Protein AF-A0A8T3WT72-F1 (afdb_monomer)

pLDDT: mean 76.77, std 14.94, range [38.75, 97.38]

Radius of gyration: 26.01 Å; Cα contacts (8 Å, |Δi|>4): 72; chains: 1; bounding box: 69×39×66 Å

Structure (mmCIF, N/CA/C/O backbone):
data_AF-A0A8T3WT72-F1
#
_entry.id   AF-A0A8T3WT72-F1
#
loop_
_atom_site.group_PDB
_atom_site.id
_atom_site.type_symbol
_atom_site.label_atom_id
_atom_site.label_alt_id
_atom_site.label_comp_id
_atom_site.label_asym_id
_atom_site.label_entity_id
_atom_site.label_seq_id
_atom_site.pdbx_PDB_ins_code
_atom_site.Cartn_x
_atom_site.Cartn_y
_atom_site.Cartn_z
_atom_site.occupancy
_atom_site.B_iso_or_equiv
_atom_site.auth_seq_id
_atom_site.auth_comp_id
_atom_site.auth_asym_id
_atom_site.auth_atom_id
_atom_site.pdbx_PDB_model_num
ATOM 1 N N . MET A 1 1 ? 35.675 22.911 -43.076 1.00 49.31 1 MET A N 1
ATOM 2 C CA . MET A 1 1 ? 35.236 21.624 -42.485 1.00 49.31 1 MET A CA 1
ATOM 3 C C . MET A 1 1 ? 34.721 21.843 -41.062 1.00 49.31 1 MET A C 1
ATOM 5 O O . MET A 1 1 ? 35.526 21.879 -40.145 1.00 49.31 1 MET A O 1
ATOM 9 N N . ARG A 1 2 ? 33.408 22.024 -40.857 1.00 53.78 2 ARG A N 1
ATOM 10 C CA . ARG A 1 2 ? 32.765 22.022 -39.524 1.00 53.78 2 ARG A CA 1
ATOM 11 C C . ARG A 1 2 ? 31.309 21.552 -39.654 1.00 53.78 2 ARG A C 1
ATOM 13 O O . ARG A 1 2 ? 30.396 22.355 -39.591 1.00 53.78 2 ARG A O 1
ATOM 20 N N . ALA A 1 3 ? 31.108 20.260 -39.908 1.00 55.62 3 ALA A N 1
ATOM 21 C CA . ALA A 1 3 ? 29.771 19.652 -40.003 1.00 55.62 3 ALA A CA 1
ATOM 22 C C . ALA A 1 3 ? 29.634 18.348 -39.190 1.00 55.62 3 ALA A C 1
ATOM 24 O O . ALA A 1 3 ? 28.632 17.659 -39.304 1.00 55.62 3 ALA A O 1
ATOM 25 N N . LYS A 1 4 ? 30.639 17.989 -38.375 1.00 59.12 4 LYS A N 1
ATOM 26 C CA . LYS A 1 4 ? 30.672 16.701 -37.656 1.0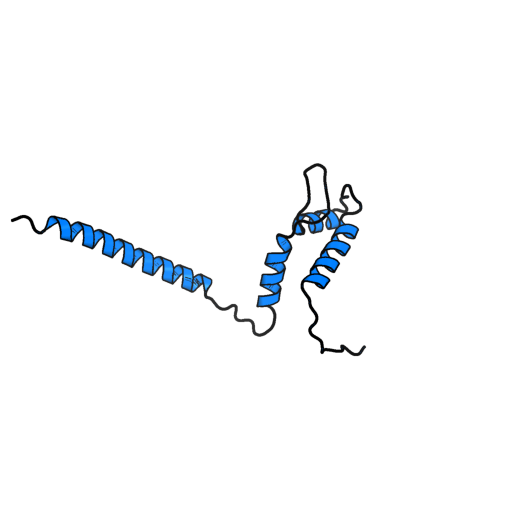0 59.12 4 LYS A CA 1
ATOM 27 C C . LYS A 1 4 ? 30.302 16.773 -36.172 1.00 59.12 4 LYS A C 1
ATOM 29 O O . LYS A 1 4 ? 29.937 15.755 -35.611 1.00 59.12 4 LYS A O 1
ATOM 34 N N . LYS A 1 5 ? 30.346 17.954 -35.542 1.00 58.88 5 LYS A N 1
ATOM 35 C CA . LYS A 1 5 ? 30.203 18.069 -34.078 1.00 58.88 5 LYS A CA 1
ATOM 36 C C . LYS A 1 5 ? 28.748 17.982 -33.588 1.00 58.88 5 LYS A C 1
ATOM 38 O O . LYS A 1 5 ? 28.493 17.376 -32.563 1.00 58.88 5 LYS A O 1
ATOM 43 N N . GLY A 1 6 ? 27.790 18.512 -34.356 1.00 59.25 6 GLY A N 1
ATOM 44 C CA . GLY A 1 6 ? 26.364 18.449 -33.996 1.00 59.25 6 GLY A CA 1
ATOM 45 C C . GLY A 1 6 ? 25.715 17.076 -34.211 1.00 59.25 6 GLY A C 1
ATOM 46 O O . GLY A 1 6 ? 24.708 16.775 -33.587 1.00 59.25 6 GLY A O 1
ATOM 47 N N . GLN A 1 7 ? 26.289 16.218 -35.064 1.00 56.41 7 GLN A N 1
ATOM 48 C CA . GLN A 1 7 ? 25.772 14.857 -35.266 1.00 56.41 7 GLN A CA 1
ATOM 49 C C . GLN A 1 7 ? 26.137 13.908 -34.114 1.00 56.41 7 GLN A C 1
ATOM 51 O O . GLN A 1 7 ? 25.424 12.939 -33.870 1.00 56.41 7 GLN A O 1
ATOM 56 N N . GLU A 1 8 ? 27.217 14.199 -33.391 1.00 62.34 8 GLU A N 1
ATOM 57 C CA . GLU A 1 8 ? 27.703 13.369 -32.286 1.00 62.34 8 GLU A CA 1
ATOM 58 C C . GLU A 1 8 ? 26.830 13.526 -31.026 1.00 62.34 8 GLU A C 1
ATOM 60 O O . GLU A 1 8 ? 26.502 12.540 -30.369 1.00 62.34 8 GLU A O 1
ATOM 65 N N . GLU A 1 9 ? 26.343 14.740 -30.749 1.00 64.19 9 GLU A N 1
ATOM 66 C CA . GLU A 1 9 ? 25.448 15.019 -29.612 1.00 64.19 9 GLU A CA 1
ATOM 67 C C . GLU A 1 9 ? 24.041 14.426 -29.806 1.00 64.19 9 GLU A C 1
ATOM 69 O O . GLU A 1 9 ? 23.458 13.881 -28.867 1.00 64.19 9 GLU A O 1
ATOM 74 N N . ILE A 1 10 ? 23.514 14.449 -31.037 1.00 81.69 10 ILE A N 1
ATOM 75 C CA . ILE A 1 10 ? 22.217 13.829 -31.359 1.00 81.69 10 ILE A CA 1
ATOM 76 C C . ILE A 1 10 ? 22.311 12.304 -31.228 1.00 81.69 10 ILE A C 1
ATOM 78 O O . ILE A 1 10 ? 21.388 11.680 -30.710 1.00 81.69 10 ILE A O 1
ATOM 82 N N . MET A 1 11 ? 23.437 11.700 -31.626 1.00 82.62 11 MET A N 1
ATOM 83 C CA . MET A 1 11 ? 23.671 10.265 -31.433 1.00 82.62 11 MET A CA 1
ATOM 84 C C . MET A 1 11 ? 23.671 9.875 -29.952 1.00 82.62 11 MET A C 1
ATOM 86 O O . MET A 1 11 ? 23.052 8.877 -29.590 1.00 82.62 11 MET A O 1
ATOM 90 N N . GLY A 1 12 ? 24.282 10.689 -29.085 1.00 82.50 12 GLY A N 1
ATOM 91 C CA . GLY A 1 12 ? 24.229 10.476 -27.636 1.00 82.50 12 GLY A CA 1
ATOM 92 C C . GLY A 1 12 ? 22.800 10.500 -27.085 1.00 82.50 12 GLY A C 1
ATOM 93 O O . GLY A 1 12 ? 22.413 9.612 -26.325 1.00 82.50 12 GLY A O 1
ATOM 94 N N . PHE A 1 13 ? 21.985 11.463 -27.524 1.00 88.69 13 PHE A N 1
ATOM 95 C CA . PHE A 1 13 ? 20.583 11.554 -27.111 1.00 88.69 13 PHE A CA 1
ATOM 96 C C . PHE A 1 13 ? 19.758 10.347 -27.577 1.00 88.69 13 PHE A C 1
ATOM 98 O O . PHE A 1 13 ? 19.007 9.770 -26.791 1.00 88.69 13 PHE A O 1
ATOM 105 N N . VAL A 1 14 ? 19.941 9.914 -28.827 1.00 93.25 14 VAL A N 1
ATOM 106 C CA . VAL A 1 14 ? 19.228 8.755 -29.385 1.00 93.25 14 VAL A CA 1
ATOM 107 C C . VAL A 1 14 ? 19.551 7.483 -28.603 1.00 93.25 14 VAL A C 1
ATOM 109 O O . VAL A 1 14 ? 18.640 6.728 -28.269 1.00 93.25 14 VAL A O 1
ATOM 112 N N . VAL A 1 15 ? 20.820 7.262 -28.248 1.00 92.81 15 VAL A N 1
ATOM 113 C CA . VAL A 1 15 ? 21.224 6.086 -27.462 1.00 92.81 15 VAL A CA 1
ATOM 114 C C . VAL A 1 15 ? 20.545 6.078 -26.090 1.00 92.81 15 VAL A C 1
ATOM 116 O O . VAL A 1 15 ? 20.014 5.046 -25.683 1.00 92.81 15 VAL A O 1
ATOM 119 N N . ILE A 1 16 ? 20.491 7.220 -25.399 1.00 94.50 16 ILE A N 1
ATOM 120 C CA . ILE A 1 16 ? 19.828 7.320 -24.090 1.00 94.50 16 ILE A CA 1
ATOM 121 C C . ILE A 1 16 ? 18.332 7.017 -24.215 1.00 94.50 16 ILE A C 1
ATOM 123 O O . ILE A 1 16 ? 17.803 6.240 -23.421 1.00 94.50 16 ILE A O 1
ATOM 127 N N . VAL A 1 17 ? 17.654 7.578 -25.221 1.00 94.81 17 VAL A N 1
ATOM 128 C CA . VAL A 1 17 ? 16.219 7.338 -25.441 1.00 94.81 17 VAL A CA 1
ATOM 129 C C . VAL A 1 17 ? 15.948 5.855 -25.684 1.00 94.81 17 VAL A C 1
ATOM 131 O O . VAL A 1 17 ? 15.058 5.293 -25.050 1.00 94.81 17 VAL A O 1
ATOM 134 N N . VAL A 1 18 ? 16.745 5.192 -26.526 1.00 96.62 18 VAL A N 1
ATOM 135 C CA . VAL A 1 18 ? 16.598 3.752 -26.790 1.00 96.62 18 VAL A CA 1
ATOM 136 C C . VAL A 1 18 ? 16.772 2.940 -25.504 1.00 96.62 18 VAL A C 1
ATOM 138 O O . VAL A 1 18 ? 15.923 2.106 -25.186 1.00 96.62 18 VAL A O 1
ATOM 141 N N . VAL A 1 19 ? 17.809 3.218 -24.710 1.00 96.62 19 VAL A N 1
ATOM 142 C CA . VAL A 1 19 ? 18.024 2.525 -23.429 1.00 96.62 19 VAL A CA 1
ATOM 143 C C . VAL A 1 19 ? 16.843 2.744 -22.478 1.00 96.62 19 VAL A C 1
ATOM 145 O O . VAL A 1 19 ? 16.331 1.781 -21.908 1.00 96.62 19 VAL A O 1
ATOM 148 N N . MET A 1 20 ? 16.353 3.978 -22.350 1.00 97.19 20 MET A N 1
ATOM 149 C CA . MET A 1 20 ? 15.203 4.291 -21.496 1.00 97.19 20 MET A CA 1
ATOM 150 C C . MET A 1 20 ? 13.926 3.581 -21.957 1.00 97.19 20 MET A C 1
ATOM 152 O O . MET A 1 20 ? 13.189 3.065 -21.120 1.00 97.19 20 MET A O 1
ATOM 156 N N . THR A 1 21 ? 13.677 3.482 -23.267 1.00 96.81 21 THR A N 1
ATOM 157 C CA . THR A 1 21 ? 12.509 2.745 -23.779 1.00 96.81 21 THR A CA 1
ATOM 158 C C . THR A 1 21 ? 12.564 1.261 -23.432 1.00 96.81 21 THR A C 1
ATOM 160 O O . THR A 1 21 ? 11.551 0.700 -23.026 1.00 96.81 21 THR A O 1
ATOM 163 N N . ILE A 1 22 ? 13.743 0.634 -23.505 1.00 97.38 22 ILE A N 1
ATOM 164 C CA . ILE A 1 22 ? 13.919 -0.773 -23.122 1.00 97.38 22 ILE A CA 1
ATOM 165 C C . ILE A 1 22 ? 13.635 -0.951 -21.629 1.00 97.38 22 ILE A C 1
ATOM 167 O O . ILE A 1 22 ? 12.880 -1.846 -21.254 1.00 97.38 22 ILE A O 1
ATOM 171 N N . VAL A 1 23 ? 14.189 -0.076 -20.784 1.00 96.88 23 VAL A N 1
ATOM 172 C CA . VAL A 1 23 ? 13.942 -0.103 -19.336 1.00 96.88 23 VAL A CA 1
ATOM 173 C C . VAL A 1 23 ? 12.443 0.018 -19.057 1.00 96.88 23 VAL A C 1
ATOM 175 O O . VAL A 1 23 ? 11.880 -0.846 -18.389 1.00 96.88 23 VAL A O 1
ATOM 178 N N . LEU A 1 24 ? 11.767 1.017 -19.629 1.00 96.38 24 LEU A N 1
ATOM 179 C CA . LEU A 1 24 ? 10.329 1.219 -19.432 1.00 96.38 24 LEU A CA 1
ATOM 180 C C . LEU A 1 24 ? 9.495 0.019 -19.886 1.00 96.38 24 LEU A C 1
ATOM 182 O O . LEU A 1 24 ? 8.598 -0.397 -19.159 1.00 96.38 24 LEU A O 1
ATOM 186 N N . VAL A 1 25 ? 9.799 -0.578 -21.041 1.00 95.75 25 VAL A N 1
ATOM 187 C CA . VAL A 1 25 ? 9.085 -1.768 -21.531 1.00 95.75 25 VAL A CA 1
ATOM 188 C C . VAL A 1 25 ? 9.268 -2.953 -20.585 1.00 95.75 25 VAL A C 1
ATOM 190 O O . VAL A 1 25 ? 8.303 -3.666 -20.315 1.00 95.75 25 VAL A O 1
ATOM 193 N N . VAL A 1 26 ? 10.469 -3.153 -20.036 1.00 95.25 26 VAL A N 1
ATOM 194 C CA . VAL A 1 26 ? 10.722 -4.208 -19.045 1.00 95.25 26 VAL A CA 1
ATOM 195 C C . VAL A 1 26 ? 9.891 -3.966 -17.786 1.00 95.25 26 VAL A C 1
ATOM 197 O O . VAL A 1 26 ? 9.168 -4.864 -17.360 1.00 95.25 26 VAL A O 1
ATOM 200 N N . PHE A 1 27 ? 9.918 -2.751 -17.233 1.00 95.50 27 PHE A N 1
ATOM 201 C CA . PHE A 1 27 ? 9.101 -2.389 -16.070 1.00 95.50 27 PHE A CA 1
ATOM 202 C C . PHE A 1 27 ? 7.607 -2.598 -16.337 1.00 95.50 27 PHE A C 1
ATOM 204 O O . PHE A 1 27 ? 6.935 -3.284 -15.569 1.00 95.50 27 PHE A O 1
ATOM 211 N N . LEU A 1 28 ? 7.091 -2.092 -17.457 1.00 90.88 28 LEU A N 1
ATOM 212 C CA . LEU A 1 28 ? 5.690 -2.271 -17.833 1.00 90.88 28 LEU A CA 1
ATOM 213 C C . LEU A 1 28 ? 5.327 -3.741 -18.037 1.00 90.88 28 LEU A C 1
ATOM 215 O O . LEU A 1 28 ? 4.219 -4.132 -17.689 1.00 90.88 28 LEU A O 1
ATOM 219 N N . SER A 1 29 ? 6.246 -4.568 -18.533 1.00 87.50 29 SER A N 1
ATOM 220 C CA . SER A 1 29 ? 6.026 -6.014 -18.665 1.00 87.50 29 SER A CA 1
ATOM 221 C C . SER A 1 29 ? 5.903 -6.703 -17.303 1.00 87.50 29 SER A C 1
ATOM 223 O O . SER A 1 29 ? 5.110 -7.631 -17.155 1.00 87.50 29 SER A O 1
ATOM 225 N N . PHE A 1 30 ? 6.644 -6.240 -16.291 1.00 85.94 30 PHE A N 1
ATOM 226 C CA . PHE A 1 30 ? 6.486 -6.720 -14.916 1.00 85.94 30 PHE A CA 1
ATOM 227 C C . PHE A 1 30 ? 5.158 -6.274 -14.295 1.00 85.94 30 PHE A C 1
ATOM 229 O O . PHE A 1 30 ? 4.501 -7.088 -13.648 1.00 85.94 30 PHE A O 1
ATOM 236 N N . LEU A 1 31 ? 4.746 -5.023 -14.523 1.00 83.56 31 LEU A N 1
ATOM 237 C CA . LEU A 1 31 ? 3.480 -4.482 -14.011 1.00 83.56 31 LEU A CA 1
ATOM 238 C C . LEU A 1 31 ? 2.257 -5.086 -14.714 1.00 83.56 31 LEU A C 1
ATOM 240 O O . LEU A 1 31 ? 1.226 -5.304 -14.088 1.00 83.56 31 LEU A O 1
ATOM 244 N N . SER A 1 32 ? 2.375 -5.377 -16.009 1.00 74.06 32 SER A N 1
ATOM 245 C CA . SER A 1 32 ? 1.266 -5.851 -16.841 1.00 74.06 32 SER A CA 1
ATOM 246 C C . SER A 1 32 ? 1.029 -7.349 -16.734 1.00 74.06 32 SER A C 1
ATOM 248 O O . SER A 1 32 ? 0.217 -7.857 -17.499 1.00 74.06 32 SER A O 1
ATOM 250 N N . LYS A 1 33 ? 1.706 -8.078 -15.832 1.00 72.94 33 LYS A N 1
ATOM 251 C CA . LYS A 1 33 ? 1.369 -9.483 -15.573 1.00 72.94 33 LYS A CA 1
ATOM 252 C C . LYS A 1 33 ? -0.103 -9.545 -15.149 1.00 72.94 33 LYS A C 1
ATOM 254 O O . LYS A 1 33 ? -0.411 -9.131 -14.028 1.00 72.94 33 LYS A O 1
ATOM 259 N N . PRO A 1 34 ? -1.019 -10.045 -16.004 1.00 61.62 34 PRO A N 1
ATOM 260 C CA . PRO A 1 34 ? -2.397 -10.194 -15.587 1.00 61.62 34 PRO A CA 1
ATOM 261 C C . PRO A 1 34 ? -2.386 -11.203 -14.443 1.00 61.62 34 PRO A C 1
ATOM 263 O O . PRO A 1 34 ? -1.830 -12.296 -14.573 1.00 61.62 34 PRO A O 1
ATOM 266 N N . SER A 1 35 ? -2.945 -10.810 -13.297 1.00 58.03 35 SER A N 1
ATOM 267 C CA . SER A 1 35 ? -3.225 -11.757 -12.224 1.00 58.03 35 SER A CA 1
ATOM 268 C C . SER A 1 35 ? -4.140 -12.804 -12.839 1.00 58.03 35 SER A C 1
ATOM 270 O O . SER A 1 35 ? -5.287 -12.511 -13.173 1.00 58.03 35 SER A O 1
ATOM 272 N N . ALA A 1 36 ? -3.597 -13.990 -13.103 1.00 58.31 36 ALA A N 1
ATOM 273 C CA . ALA A 1 36 ? -4.351 -15.121 -13.604 1.00 58.31 36 ALA A CA 1
ATOM 274 C C . ALA A 1 36 ? -5.288 -15.584 -12.486 1.00 58.31 36 ALA A C 1
ATOM 276 O O . ALA A 1 36 ? -4.995 -16.533 -11.766 1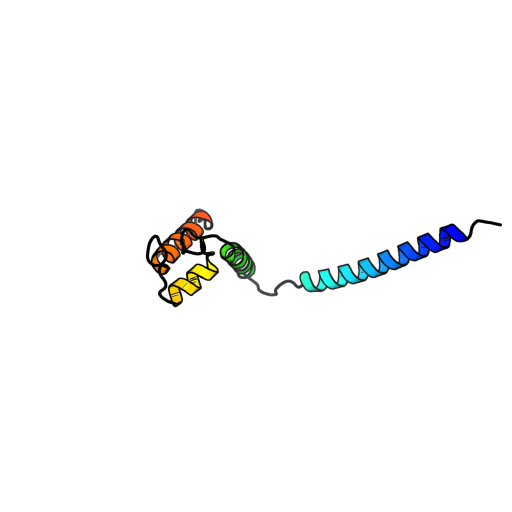.00 58.31 36 ALA A O 1
ATOM 277 N N . LYS A 1 37 ? -6.389 -14.860 -12.293 1.00 48.47 37 LYS A N 1
ATOM 278 C CA . LYS A 1 37 ? -7.522 -15.274 -11.480 1.00 48.47 37 LYS A CA 1
ATOM 279 C C . LYS A 1 37 ? -8.790 -14.850 -12.196 1.00 48.47 37 LYS A C 1
ATOM 281 O O . LYS A 1 37 ? -9.162 -13.681 -12.230 1.00 48.47 37 LYS A O 1
ATOM 286 N N . ALA A 1 38 ? -9.404 -15.846 -12.818 1.00 52.41 38 ALA A N 1
ATOM 287 C CA . ALA A 1 38 ? -10.790 -15.809 -13.224 1.00 52.41 38 ALA A CA 1
ATOM 288 C C . ALA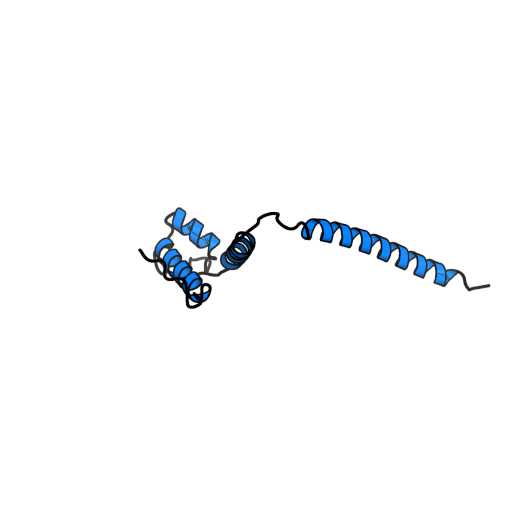 A 1 38 ? -11.663 -15.379 -12.027 1.00 52.41 38 ALA A C 1
ATOM 290 O O . ALA A 1 38 ? -11.524 -15.950 -10.950 1.00 52.41 38 ALA A O 1
ATOM 291 N N . GLY A 1 39 ? -12.539 -14.394 -12.243 1.00 52.03 39 GLY A N 1
ATOM 292 C CA . GLY A 1 39 ? -13.671 -14.054 -11.372 1.00 52.03 39 GLY A CA 1
ATOM 293 C C . GLY A 1 39 ? -13.350 -13.274 -10.088 1.00 52.03 39 GLY A C 1
ATOM 294 O O . GLY A 1 39 ? -12.730 -13.798 -9.170 1.00 52.03 39 GLY A O 1
ATOM 295 N N . GLY A 1 40 ? -13.832 -12.029 -10.003 1.00 55.62 40 GLY A N 1
ATOM 296 C CA . GLY A 1 40 ? -14.115 -11.279 -8.763 1.00 55.62 40 GLY A CA 1
ATOM 297 C C . GLY A 1 40 ? -12.938 -10.773 -7.915 1.00 55.62 40 GLY A C 1
ATOM 298 O O . GLY A 1 40 ? -13.039 -9.721 -7.294 1.00 55.62 40 GLY A O 1
ATOM 299 N N . GLY A 1 41 ? -11.796 -11.463 -7.889 1.00 59.59 41 GLY A N 1
ATOM 300 C CA . GLY A 1 41 ? -10.723 -11.154 -6.933 1.00 59.59 41 GLY A CA 1
ATOM 301 C C . GLY A 1 41 ? -10.022 -9.808 -7.151 1.00 59.59 41 GLY A C 1
ATOM 302 O O . GLY A 1 41 ? -9.598 -9.185 -6.186 1.00 59.59 41 GLY A O 1
ATOM 303 N N . LYS A 1 42 ? -9.911 -9.340 -8.402 1.00 59.91 42 LYS A N 1
ATOM 304 C CA . LYS A 1 42 ? -9.171 -8.111 -8.749 1.00 59.91 42 LYS A CA 1
ATOM 305 C C . LYS A 1 42 ? -9.908 -6.836 -8.323 1.00 59.91 42 LYS A C 1
ATOM 307 O O . LYS A 1 42 ? -9.275 -5.868 -7.919 1.00 59.91 42 LYS A O 1
ATOM 312 N N . GLU A 1 43 ? -11.235 -6.842 -8.414 1.00 62.22 43 GLU A N 1
ATOM 313 C CA . GLU A 1 43 ? -12.083 -5.720 -7.994 1.00 62.22 43 GLU A CA 1
ATOM 314 C C . GLU A 1 43 ? -12.112 -5.611 -6.467 1.00 62.22 43 GLU A C 1
ATOM 316 O O . GLU A 1 43 ? -11.963 -4.519 -5.929 1.00 62.22 43 GLU A O 1
ATOM 321 N N . ILE A 1 44 ? -12.183 -6.754 -5.776 1.00 68.00 44 ILE A N 1
ATOM 322 C CA . ILE A 1 44 ? -12.104 -6.830 -4.311 1.00 68.00 44 ILE A CA 1
ATOM 323 C C . ILE A 1 44 ? -10.729 -6.367 -3.808 1.00 68.00 44 ILE A C 1
ATOM 325 O O . ILE A 1 44 ? -10.652 -5.633 -2.830 1.00 68.00 44 ILE A O 1
ATOM 329 N N . GLU A 1 45 ? -9.643 -6.762 -4.478 1.00 68.81 45 GLU A N 1
ATOM 330 C CA . GLU A 1 45 ? -8.276 -6.359 -4.119 1.00 68.81 45 GLU A CA 1
ATOM 331 C C . GLU A 1 45 ? -8.081 -4.840 -4.264 1.00 68.81 45 GLU A C 1
ATOM 333 O O . GLU A 1 45 ? -7.627 -4.188 -3.328 1.00 68.81 45 GLU A O 1
ATOM 338 N N . ASN A 1 46 ? -8.528 -4.251 -5.380 1.00 69.06 46 ASN A N 1
ATOM 339 C CA . ASN A 1 46 ? -8.480 -2.796 -5.570 1.00 69.06 46 ASN A CA 1
ATOM 340 C C . ASN A 1 46 ? -9.365 -2.035 -4.566 1.00 69.06 46 ASN A C 1
ATOM 342 O O . ASN A 1 46 ? -9.012 -0.936 -4.133 1.00 69.06 46 ASN A O 1
ATOM 346 N N . PHE A 1 47 ? -10.523 -2.595 -4.212 1.00 75.62 47 PHE A N 1
ATOM 347 C CA . PHE A 1 47 ? -11.423 -2.029 -3.211 1.00 75.62 47 PHE A CA 1
ATOM 348 C C . PHE A 1 47 ? -10.783 -2.030 -1.817 1.00 75.62 47 PHE A C 1
ATOM 350 O O . PHE A 1 47 ? -10.746 -0.992 -1.160 1.00 75.62 47 PHE A O 1
ATOM 357 N N . LEU A 1 48 ? -10.194 -3.158 -1.407 1.00 74.62 48 LEU A N 1
ATOM 358 C CA . LEU A 1 48 ? -9.454 -3.282 -0.149 1.00 74.62 48 LEU A CA 1
ATOM 359 C C . LEU A 1 48 ? -8.280 -2.297 -0.074 1.00 74.62 48 LEU A C 1
ATOM 361 O O . LEU A 1 48 ? -8.139 -1.609 0.937 1.00 74.62 48 LEU A O 1
ATOM 365 N N . ASP A 1 49 ? -7.495 -2.169 -1.147 1.00 74.00 49 ASP A N 1
ATOM 366 C CA . ASP A 1 49 ? -6.391 -1.202 -1.215 1.00 74.00 49 ASP A CA 1
ATOM 367 C C . ASP A 1 49 ? -6.877 0.248 -1.062 1.00 74.00 49 ASP A C 1
ATOM 369 O O . ASP A 1 49 ? -6.212 1.074 -0.434 1.00 74.00 49 ASP A O 1
ATOM 373 N N . SER A 1 50 ? -8.058 0.563 -1.598 1.00 75.75 50 SER A N 1
ATOM 374 C CA . SER A 1 50 ? -8.623 1.915 -1.541 1.00 75.75 50 SER A CA 1
ATOM 375 C C . SER A 1 50 ? -9.203 2.250 -0.163 1.00 75.75 50 SER A C 1
ATOM 377 O O . SER A 1 50 ? -9.077 3.381 0.303 1.00 75.75 50 SER A O 1
ATOM 379 N N . ILE A 1 51 ? -9.806 1.273 0.518 1.00 78.19 51 ILE A N 1
ATOM 380 C CA . ILE A 1 51 ? -10.439 1.463 1.831 1.00 78.19 51 ILE A CA 1
ATOM 381 C C . ILE A 1 51 ? -9.415 1.580 2.965 1.00 78.19 51 ILE A C 1
ATOM 383 O O . ILE A 1 51 ? -9.660 2.275 3.947 1.00 78.19 51 ILE A O 1
ATOM 387 N N . VAL A 1 52 ? -8.240 0.959 2.835 1.00 77.06 52 VAL A N 1
ATOM 388 C CA . VAL A 1 52 ? -7.160 1.080 3.833 1.00 77.06 52 VAL A CA 1
ATOM 389 C C . VAL A 1 52 ? -6.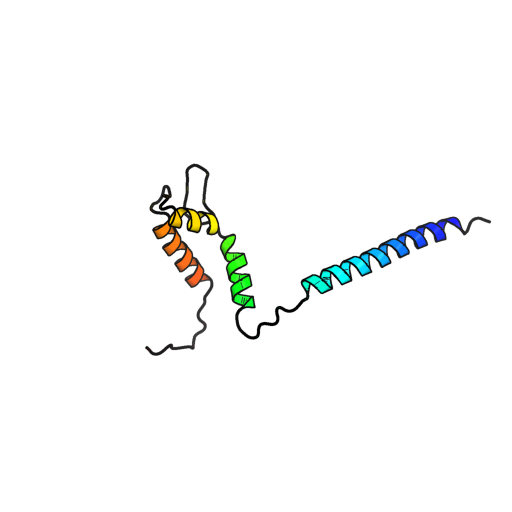698 2.532 4.023 1.00 77.06 52 VAL A C 1
ATOM 391 O O . VAL A 1 52 ? -6.233 2.885 5.105 1.00 77.06 52 VAL A O 1
ATOM 394 N N . LEU A 1 53 ? -6.852 3.379 3.001 1.00 75.50 53 LEU A N 1
ATOM 395 C CA . LEU A 1 53 ? -6.520 4.806 3.052 1.00 75.50 53 LEU A CA 1
ATOM 396 C C . LEU A 1 53 ? -7.641 5.676 3.642 1.00 75.50 53 LEU A C 1
ATOM 398 O O . LEU A 1 53 ? -7.460 6.885 3.782 1.00 75.50 53 LEU A O 1
ATOM 402 N N . TYR A 1 54 ? -8.795 5.093 3.972 1.00 79.31 54 TYR A N 1
ATOM 403 C CA . TYR A 1 54 ? -9.918 5.831 4.530 1.00 79.31 54 TYR A CA 1
ATOM 404 C C . TYR A 1 54 ? -9.596 6.310 5.949 1.00 79.31 54 TYR A C 1
ATOM 406 O O . TYR A 1 54 ? -9.180 5.531 6.810 1.00 79.31 54 TYR A O 1
ATOM 414 N N . THR A 1 55 ? -9.786 7.605 6.193 1.00 83.06 55 THR A N 1
ATOM 415 C CA . THR A 1 55 ? -9.680 8.191 7.532 1.00 83.06 55 THR A CA 1
ATOM 416 C C . THR A 1 55 ? -10.989 7.974 8.274 1.00 83.06 55 THR A C 1
ATOM 418 O O . THR A 1 55 ? -12.051 8.318 7.766 1.00 83.06 55 THR A O 1
ATOM 421 N N . THR A 1 56 ? -10.911 7.397 9.467 1.00 84.62 56 THR A N 1
ATOM 422 C CA . THR A 1 56 ? -12.088 7.101 10.286 1.00 84.62 56 THR A CA 1
ATOM 423 C C . THR A 1 56 ? -12.410 8.254 11.222 1.00 84.62 56 THR A C 1
ATOM 425 O O . THR A 1 56 ? -11.568 9.104 11.510 1.00 84.62 56 THR A O 1
ATOM 428 N N . SER A 1 57 ? -13.628 8.244 11.750 1.00 82.12 57 SER A N 1
ATOM 429 C CA . SER A 1 57 ? -14.064 9.165 12.802 1.00 82.12 57 SER A CA 1
ATOM 430 C C . SER A 1 57 ? -13.443 8.891 14.179 1.00 82.12 57 SER A C 1
ATOM 432 O O . SER A 1 57 ? -13.712 9.635 15.112 1.00 82.12 57 SER A O 1
ATOM 434 N N . CYS A 1 58 ? -12.613 7.854 14.339 1.00 83.62 58 CYS A N 1
ATOM 435 C CA . CYS A 1 58 ? -11.947 7.587 15.611 1.00 83.62 58 CYS A CA 1
ATOM 436 C C . CYS A 1 58 ? -10.808 8.588 15.853 1.00 83.62 58 CYS A C 1
ATOM 438 O O . CYS A 1 58 ? -9.770 8.530 15.189 1.00 83.62 58 CYS A O 1
ATOM 440 N N . GLU A 1 59 ? -10.990 9.470 16.835 1.00 84.56 59 GLU A N 1
ATOM 441 C CA . GLU A 1 59 ? -9.960 10.392 17.318 1.00 84.56 59 GLU A CA 1
ATOM 442 C C . GLU A 1 59 ? -9.195 9.799 18.516 1.00 84.56 59 GLU A C 1
ATOM 444 O O . GLU A 1 59 ? -9.788 9.233 19.438 1.00 84.56 59 GLU A O 1
ATOM 449 N N . GLN A 1 60 ? -7.870 9.937 18.510 1.00 81.94 60 GLN A N 1
ATOM 450 C CA . GLN A 1 60 ? -6.978 9.740 19.656 1.00 81.94 60 GLN A CA 1
ATOM 451 C C . GLN A 1 60 ? -6.208 11.040 19.936 1.00 81.94 60 GLN A C 1
ATOM 453 O O . GLN A 1 60 ? -6.218 11.962 19.125 1.00 81.94 60 GLN A O 1
ATOM 458 N N . ASP A 1 61 ? -5.464 11.097 21.046 1.00 76.75 61 ASP A N 1
ATOM 459 C CA . ASP A 1 61 ? -4.638 12.261 21.430 1.00 76.75 61 ASP A CA 1
ATOM 460 C C . ASP A 1 61 ? -3.654 12.726 20.334 1.00 76.75 61 ASP A C 1
ATOM 462 O O . ASP A 1 61 ? -3.178 13.862 20.345 1.00 76.75 61 ASP A O 1
ATOM 466 N N . THR A 1 62 ? -3.319 11.845 19.389 1.00 78.69 62 THR A N 1
ATOM 467 C CA . THR A 1 62 ? -2.410 12.101 18.264 1.00 78.69 62 THR A CA 1
ATOM 468 C C . THR A 1 62 ? -3.125 12.473 16.957 1.00 78.69 62 THR A C 1
ATOM 470 O O . THR A 1 62 ? -2.446 12.806 15.983 1.00 78.69 62 THR A O 1
ATOM 473 N N . GLY A 1 63 ? -4.464 12.464 16.930 1.00 83.25 63 GLY A N 1
ATOM 474 C CA . GLY A 1 63 ? -5.312 12.794 15.780 1.00 83.25 63 GLY A CA 1
ATOM 475 C C . GLY A 1 63 ? -6.265 11.664 15.363 1.00 83.25 63 GLY A C 1
ATOM 476 O O . GLY A 1 63 ? -6.467 10.692 16.088 1.00 83.25 63 GLY A O 1
ATOM 477 N N . PHE A 1 64 ? -6.859 11.800 14.173 1.00 84.50 64 PHE A N 1
ATOM 478 C CA . PHE A 1 64 ? -7.758 10.794 13.595 1.00 84.50 64 PHE A CA 1
ATOM 479 C C . PHE A 1 64 ? -6.995 9.570 13.083 1.00 84.50 64 PHE A C 1
ATOM 481 O O . PHE A 1 64 ? -5.968 9.695 12.413 1.00 84.50 64 PHE A O 1
ATOM 488 N N . LEU A 1 65 ? -7.533 8.383 13.352 1.00 84.62 65 LEU A N 1
ATOM 489 C CA . LEU A 1 65 ? -6.967 7.118 12.896 1.00 84.62 65 LEU A CA 1
ATOM 490 C C . LEU A 1 65 ? -7.464 6.764 11.492 1.00 84.62 65 LEU A C 1
ATOM 492 O O . LEU A 1 65 ? -8.648 6.895 11.168 1.00 84.62 65 LEU A O 1
ATOM 496 N N . GLY A 1 66 ? -6.558 6.264 10.653 1.00 85.88 66 GLY A N 1
ATOM 497 C CA . GLY A 1 66 ? -6.937 5.558 9.434 1.00 85.88 66 GLY A CA 1
ATOM 498 C C . GLY A 1 66 ? -7.609 4.226 9.765 1.00 85.88 66 GLY A C 1
ATOM 499 O O . GLY A 1 66 ? -7.513 3.716 10.884 1.00 85.88 66 GLY A O 1
ATOM 500 N N . LEU A 1 67 ? -8.309 3.638 8.794 1.00 85.12 67 LEU A N 1
ATOM 501 C CA . LEU A 1 67 ? -9.052 2.398 9.022 1.00 85.12 67 LEU A CA 1
ATOM 502 C C . LEU A 1 67 ? -8.136 1.247 9.449 1.00 85.12 67 LEU A C 1
ATOM 504 O O . LEU A 1 67 ? -8.494 0.453 10.316 1.00 85.12 67 LEU A O 1
ATOM 508 N N . LYS A 1 68 ? -6.930 1.171 8.881 1.00 84.44 68 LYS A N 1
ATOM 509 C CA . LYS A 1 68 ? -5.935 0.166 9.267 1.00 84.44 68 LYS A CA 1
ATOM 510 C C . LYS A 1 68 ? -5.526 0.314 10.728 1.00 84.44 68 LYS A C 1
ATOM 512 O O . LYS A 1 68 ? -5.459 -0.679 11.450 1.00 84.44 68 LYS A O 1
ATOM 517 N N . GLU A 1 69 ? -5.236 1.535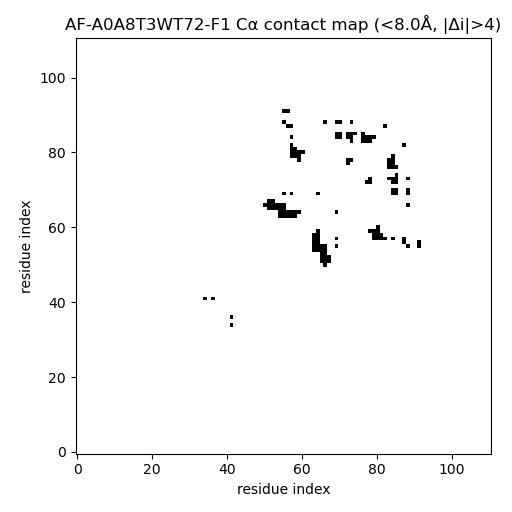 11.155 1.00 86.50 69 GLU A N 1
ATOM 518 C CA . GLU A 1 69 ? -4.857 1.820 12.531 1.00 86.50 69 GLU A CA 1
ATOM 519 C C . GLU A 1 69 ? -6.033 1.563 13.481 1.00 86.50 69 GLU A C 1
ATOM 521 O O . GLU A 1 69 ? -5.832 0.992 14.549 1.00 86.50 69 GLU A O 1
ATOM 526 N N . LEU A 1 70 ? -7.265 1.862 13.057 1.00 86.62 70 LEU A N 1
ATOM 527 C CA . LEU A 1 70 ? -8.474 1.562 13.821 1.00 86.62 70 LEU A CA 1
ATOM 528 C C . LEU A 1 70 ? -8.702 0.052 14.008 1.00 86.62 70 LEU A C 1
ATOM 530 O O . LEU A 1 70 ? -9.082 -0.381 15.094 1.00 86.62 70 LEU A O 1
ATOM 534 N N . ILE A 1 71 ? -8.435 -0.765 12.983 1.00 86.56 71 ILE A N 1
ATOM 535 C CA . ILE A 1 71 ? -8.504 -2.235 13.083 1.00 86.56 71 ILE A CA 1
ATOM 536 C C . ILE A 1 71 ? -7.511 -2.749 14.131 1.00 86.56 71 ILE A C 1
ATOM 538 O O . ILE A 1 71 ? -7.852 -3.605 14.950 1.00 86.56 71 ILE A O 1
ATOM 542 N N . ILE A 1 72 ? -6.288 -2.212 14.129 1.00 88.06 72 ILE A N 1
ATOM 543 C CA . ILE A 1 72 ? -5.257 -2.573 15.108 1.00 88.06 72 ILE A CA 1
ATOM 544 C C . ILE A 1 72 ? -5.685 -2.132 16.516 1.00 88.06 72 ILE A C 1
ATOM 546 O O . ILE A 1 72 ? -5.618 -2.935 17.446 1.00 88.06 72 ILE A O 1
ATOM 550 N N . ALA A 1 73 ? -6.186 -0.903 16.658 1.00 87.06 73 ALA A N 1
ATOM 551 C CA . ALA A 1 73 ? -6.682 -0.356 17.918 1.00 87.06 73 ALA A CA 1
ATOM 552 C C . ALA A 1 73 ? -7.839 -1.194 18.493 1.00 87.06 73 ALA A C 1
ATOM 554 O O . ALA A 1 73 ? -7.825 -1.542 19.675 1.00 87.06 73 ALA A O 1
ATOM 555 N N . CYS A 1 74 ? -8.791 -1.609 17.651 1.00 88.50 74 CYS A N 1
ATOM 556 C CA . CYS A 1 74 ? -9.880 -2.507 18.040 1.00 88.50 74 CYS A CA 1
ATOM 557 C C . CYS A 1 74 ? -9.363 -3.867 18.522 1.00 88.50 74 CYS A C 1
ATOM 559 O O . CYS A 1 74 ? -9.748 -4.331 19.596 1.00 88.50 74 CYS A O 1
ATOM 561 N N . ASN A 1 75 ? -8.427 -4.483 17.795 1.00 90.94 75 ASN A N 1
ATOM 562 C CA . ASN A 1 75 ? -7.817 -5.744 18.222 1.00 90.94 75 ASN A CA 1
ATOM 563 C C . ASN A 1 75 ? -7.074 -5.616 19.569 1.00 90.94 75 ASN A C 1
ATOM 565 O O . ASN A 1 75 ? -7.055 -6.556 20.364 1.00 90.94 75 ASN A O 1
ATOM 569 N N . ASN A 1 76 ? -6.496 -4.447 19.844 1.00 89.62 76 ASN A N 1
ATOM 570 C CA . ASN A 1 76 ? -5.811 -4.145 21.100 1.00 89.62 76 ASN A CA 1
ATOM 571 C C . ASN A 1 76 ? -6.759 -3.707 22.237 1.00 89.62 76 ASN A C 1
ATOM 573 O O . ASN A 1 76 ? -6.287 -3.454 23.344 1.00 89.62 76 ASN A O 1
ATOM 577 N N . ASN A 1 77 ? -8.078 -3.645 22.003 1.00 85.81 77 ASN A N 1
ATOM 578 C CA . ASN A 1 77 ? -9.074 -3.072 22.922 1.00 85.81 77 ASN A CA 1
ATOM 579 C C . ASN A 1 77 ? -8.783 -1.613 23.332 1.00 85.81 77 ASN A C 1
ATOM 581 O O . ASN A 1 77 ? -9.119 -1.188 24.440 1.00 85.81 77 ASN A O 1
ATOM 585 N N . GLU A 1 78 ? -8.163 -0.834 22.448 1.00 86.19 78 GLU A N 1
ATOM 586 C CA . GLU A 1 78 ? -7.932 0.594 22.665 1.00 86.19 78 GLU A CA 1
ATOM 587 C C . GLU A 1 78 ? -9.242 1.385 22.552 1.00 86.19 78 GLU A C 1
AT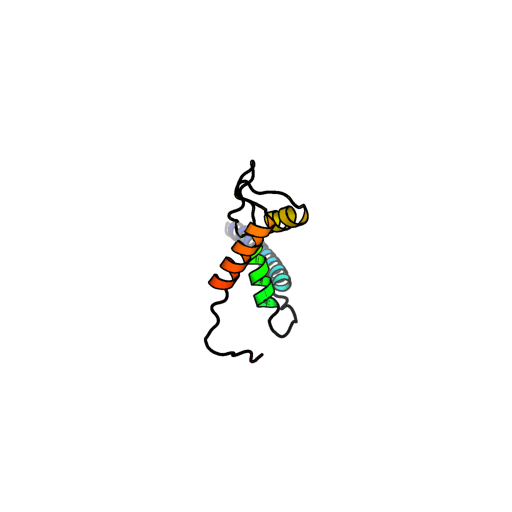OM 589 O O . GLU A 1 78 ? -10.229 0.933 21.965 1.00 86.19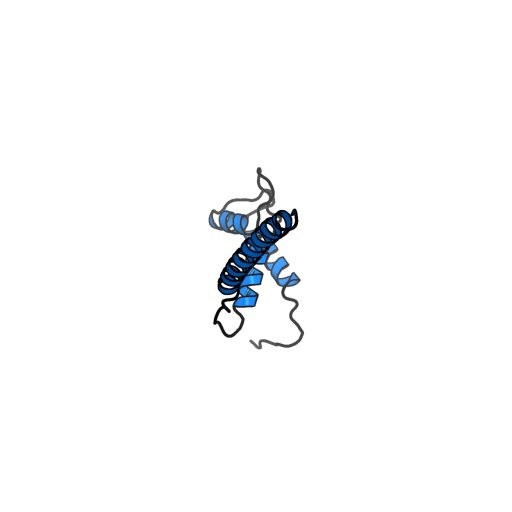 78 GLU A O 1
ATOM 594 N N . GLN A 1 79 ? -9.276 2.585 23.125 1.00 86.25 79 GLN A N 1
ATOM 595 C CA . GLN A 1 79 ? -10.437 3.471 23.053 1.00 86.25 79 GLN A CA 1
ATOM 596 C C . GLN A 1 79 ? -10.108 4.693 22.201 1.00 86.25 79 GLN A C 1
ATOM 598 O O . GLN A 1 79 ? -8.982 5.190 22.217 1.00 86.25 79 GLN A O 1
ATOM 603 N N . CYS A 1 80 ? -11.102 5.146 21.450 1.00 83.94 80 CYS A N 1
ATOM 604 C CA . CYS A 1 80 ? -11.123 6.463 20.836 1.00 83.94 80 CYS A CA 1
ATOM 605 C C . CYS A 1 80 ? -11.706 7.457 21.848 1.00 83.94 80 CYS A C 1
ATOM 607 O O . CYS A 1 80 ? -12.413 7.066 22.780 1.00 83.94 80 CYS A O 1
ATOM 609 N N . LEU A 1 81 ? -11.474 8.748 21.636 1.00 82.94 81 LEU A N 1
ATOM 610 C CA . LEU A 1 81 ? -12.074 9.812 22.445 1.00 82.94 81 LEU A CA 1
ATOM 611 C C . LEU A 1 81 ? -13.611 9.783 22.380 1.00 82.94 81 LEU A C 1
ATOM 613 O O . LEU A 1 81 ? -14.275 10.021 23.387 1.00 82.94 81 LEU A O 1
ATOM 617 N N . ASP A 1 82 ? -14.160 9.402 21.225 1.00 77.19 82 ASP A N 1
ATOM 618 C CA . ASP A 1 82 ? -15.604 9.320 20.980 1.00 77.19 82 ASP A CA 1
ATOM 619 C C . ASP A 1 82 ? -16.241 7.967 21.353 1.00 77.19 82 ASP A C 1
ATOM 621 O O . ASP A 1 82 ? -17.455 7.796 21.227 1.00 77.19 82 ASP A O 1
ATOM 625 N N . GLY A 1 83 ? -15.462 6.981 21.819 1.00 82.00 83 GLY A N 1
ATOM 626 C CA . GLY A 1 83 ? -15.996 5.671 22.206 1.00 82.00 83 GLY A CA 1
ATOM 627 C C . GLY A 1 83 ? -15.041 4.500 21.992 1.00 82.00 83 GLY A C 1
ATOM 628 O O . GLY A 1 83 ? -13.839 4.661 21.796 1.00 82.00 83 GLY A O 1
ATOM 629 N N . ARG A 1 84 ? -15.561 3.267 22.038 1.00 84.19 84 ARG A N 1
ATOM 630 C CA . ARG A 1 84 ? -14.732 2.079 21.775 1.00 84.19 84 ARG A CA 1
ATOM 631 C C . ARG A 1 84 ? -14.357 2.023 20.298 1.00 84.19 84 ARG A C 1
ATOM 633 O O . ARG A 1 84 ? -15.215 2.136 19.426 1.00 84.19 84 ARG A O 1
ATOM 640 N N . SER A 1 85 ? -13.082 1.754 20.037 1.00 84.75 85 SER A N 1
ATOM 641 C CA . SER A 1 85 ? -12.525 1.621 18.687 1.00 84.75 85 SER A CA 1
ATOM 642 C C . SER A 1 85 ? -13.273 0.607 17.821 1.00 84.75 85 SER A C 1
ATOM 644 O O . SER A 1 85 ? -13.528 0.882 16.655 1.00 84.75 85 SER A O 1
ATOM 646 N N . CYS A 1 86 ? -13.701 -0.524 18.388 1.00 85.94 86 CYS A N 1
ATOM 647 C CA . CYS A 1 86 ? -14.474 -1.530 17.658 1.00 85.94 86 CYS A CA 1
ATOM 648 C C . CYS A 1 86 ? -15.888 -1.073 17.272 1.00 85.94 86 CYS A C 1
ATOM 650 O O . CYS A 1 86 ? -16.346 -1.414 16.187 1.00 85.94 86 CYS A O 1
ATOM 652 N N . ASP A 1 87 ? -16.561 -0.289 18.119 1.00 89.06 87 ASP A N 1
ATOM 653 C CA . ASP A 1 87 ? -17.913 0.211 17.823 1.00 89.06 87 ASP A CA 1
ATOM 654 C C . ASP A 1 87 ? -17.853 1.225 16.664 1.00 89.06 87 ASP A C 1
ATOM 656 O O . ASP A 1 87 ? -18.682 1.221 15.755 1.00 89.06 87 ASP A O 1
ATOM 660 N N . ILE A 1 88 ? -16.816 2.070 16.670 1.00 86.25 88 ILE A N 1
ATOM 661 C CA . ILE A 1 88 ? -16.547 3.040 15.603 1.00 86.25 88 ILE A CA 1
ATOM 662 C C . ILE A 1 88 ? -16.086 2.326 14.327 1.00 86.25 88 ILE A C 1
ATOM 664 O O . ILE A 1 88 ? -16.452 2.728 13.226 1.00 86.25 88 ILE A O 1
ATOM 668 N N . LEU A 1 89 ? -15.314 1.245 14.446 1.00 87.19 89 LEU A N 1
ATOM 669 C CA . LEU A 1 89 ? -14.922 0.431 13.298 1.00 87.19 89 LEU A CA 1
ATOM 670 C C . LEU A 1 89 ? -16.145 -0.187 12.617 1.00 87.19 89 LEU A C 1
ATOM 672 O O . LEU A 1 89 ? -16.252 -0.127 11.396 1.00 87.19 89 LEU A O 1
ATOM 676 N N . GLU A 1 90 ? -17.072 -0.745 13.397 1.00 88.62 90 GLU A N 1
ATOM 677 C CA . GLU A 1 90 ? -18.310 -1.332 12.884 1.00 88.62 90 GLU A CA 1
ATOM 678 C C . GLU A 1 90 ? -19.166 -0.295 12.147 1.00 88.62 90 GLU A C 1
ATOM 680 O O . GLU A 1 90 ? -19.644 -0.569 11.044 1.00 88.62 90 GLU A O 1
ATOM 685 N N . SER A 1 91 ? -19.323 0.913 12.699 1.00 87.44 91 SER A N 1
ATOM 686 C CA . SER A 1 91 ? -20.097 1.968 12.035 1.00 87.44 91 SER A CA 1
ATOM 687 C C . SER A 1 91 ? -19.436 2.459 10.744 1.00 87.44 91 SER A C 1
ATOM 689 O O . SER A 1 91 ? -20.111 2.542 9.720 1.00 87.44 91 SER A O 1
ATOM 691 N N . ASN A 1 92 ? -18.119 2.702 10.754 1.00 86.12 92 ASN A N 1
ATOM 692 C CA . ASN A 1 92 ? -17.384 3.157 9.569 1.00 86.12 92 ASN A CA 1
ATOM 693 C C . ASN A 1 92 ? -17.397 2.101 8.456 1.00 86.12 92 ASN A C 1
ATOM 695 O O . ASN A 1 92 ? -17.595 2.437 7.292 1.00 86.12 92 ASN A O 1
ATOM 699 N N . VAL A 1 93 ? -17.202 0.819 8.786 1.00 86.12 93 VAL A N 1
ATOM 700 C CA . VAL A 1 93 ? -17.229 -0.257 7.782 1.00 86.12 93 VAL A CA 1
ATOM 701 C C . VAL A 1 93 ? -18.623 -0.398 7.173 1.00 86.12 93 VAL A C 1
ATOM 703 O O . VAL A 1 93 ? -18.727 -0.523 5.954 1.00 86.12 93 VAL A O 1
ATOM 706 N N . ASN A 1 94 ? -19.685 -0.333 7.981 1.00 85.62 94 ASN A N 1
ATOM 707 C CA . ASN A 1 94 ? -21.054 -0.371 7.464 1.00 85.62 94 ASN A CA 1
ATOM 708 C C . ASN A 1 94 ? -21.352 0.823 6.547 1.00 85.62 94 ASN A C 1
ATOM 710 O O . ASN A 1 94 ? -21.867 0.621 5.452 1.00 85.62 94 ASN A O 1
ATOM 714 N N . GLU A 1 95 ? -20.960 2.040 6.932 1.00 84.31 95 GLU A N 1
ATOM 715 C CA . GLU A 1 95 ? -21.139 3.232 6.094 1.00 84.31 95 GLU A CA 1
ATOM 716 C C . GLU A 1 95 ? -20.394 3.109 4.756 1.00 84.31 95 GLU A C 1
ATOM 718 O O . GLU A 1 95 ? -20.966 3.366 3.695 1.00 84.31 95 GLU A O 1
ATOM 723 N N . ILE A 1 96 ? -19.136 2.655 4.782 1.00 83.06 96 ILE A N 1
ATOM 724 C CA . ILE A 1 96 ? -18.346 2.429 3.566 1.00 83.06 96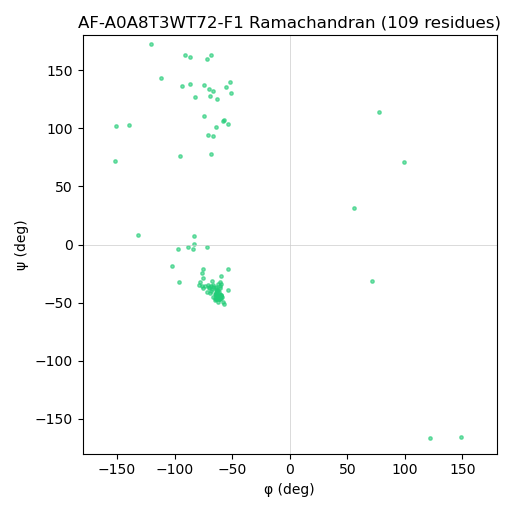 ILE A CA 1
ATOM 725 C C . ILE A 1 96 ? -19.045 1.404 2.672 1.00 83.06 96 ILE A C 1
ATOM 727 O O . ILE A 1 96 ? -19.162 1.631 1.469 1.00 83.06 96 ILE A O 1
ATOM 731 N N . LEU A 1 97 ? -19.530 0.290 3.226 1.00 82.56 97 LEU A N 1
ATOM 732 C CA . LEU A 1 97 ? -20.228 -0.740 2.453 1.00 82.56 97 LEU A CA 1
ATOM 733 C C . LEU A 1 97 ? -21.538 -0.216 1.853 1.00 82.56 97 LEU A C 1
ATOM 735 O O . LEU A 1 97 ? -21.785 -0.457 0.676 1.00 82.56 97 LEU A O 1
ATOM 739 N N . GLU A 1 98 ? -22.336 0.547 2.598 1.00 81.19 98 GLU A N 1
ATOM 740 C CA . GLU A 1 98 ? -23.576 1.152 2.092 1.00 81.19 98 GLU A CA 1
ATOM 741 C C . GLU A 1 98 ? -23.325 2.171 0.972 1.00 81.19 98 GLU A C 1
ATOM 743 O O . GLU A 1 98 ? -24.086 2.242 0.005 1.00 81.19 98 GLU A O 1
ATOM 748 N N . GLN A 1 99 ? -22.247 2.951 1.069 1.00 78.12 99 GLN A N 1
ATOM 749 C CA . GLN A 1 99 ? -21.902 3.963 0.067 1.00 78.12 99 GLN A CA 1
ATOM 750 C C . GLN A 1 99 ? -21.253 3.366 -1.188 1.00 78.12 99 GLN A C 1
ATOM 752 O O . GLN A 1 99 ? -21.415 3.904 -2.286 1.00 78.12 99 GLN A O 1
ATOM 757 N N . THR A 1 100 ? -20.499 2.275 -1.039 1.00 71.06 100 THR A N 1
ATOM 758 C CA . THR A 1 100 ? -19.707 1.683 -2.129 1.00 71.06 100 THR A CA 1
ATOM 759 C C . THR A 1 100 ? -20.427 0.543 -2.833 1.00 71.06 100 THR A C 1
ATOM 761 O O . THR A 1 100 ? -20.288 0.387 -4.047 1.00 71.06 100 THR A O 1
ATOM 764 N N . ILE A 1 101 ? -21.251 -0.213 -2.108 1.00 70.38 101 ILE A N 1
ATOM 765 C CA . ILE A 1 101 ? -22.101 -1.264 -2.656 1.00 70.38 101 ILE A CA 1
ATOM 766 C C . ILE A 1 101 ? -23.481 -0.656 -2.915 1.00 70.38 101 ILE A C 1
ATOM 768 O O . ILE A 1 101 ? -24.450 -0.907 -2.201 1.00 70.38 101 ILE A O 1
ATOM 772 N N . GLN A 1 102 ? -23.599 0.123 -3.993 1.00 57.56 102 GLN A N 1
ATOM 773 C CA . GLN A 1 102 ? -24.908 0.296 -4.619 1.00 57.56 102 GLN A CA 1
ATOM 774 C C . GLN A 1 102 ? -25.299 -1.058 -5.206 1.00 57.56 102 GLN A C 1
ATOM 776 O O . GLN A 1 102 ? -24.904 -1.406 -6.318 1.00 57.56 102 GLN A O 1
ATOM 781 N N . VAL A 1 103 ? -26.039 -1.848 -4.426 1.00 56.88 103 VAL A N 1
ATOM 782 C CA . VAL A 1 103 ? -26.754 -3.019 -4.927 1.00 56.88 103 VAL A CA 1
ATOM 783 C C . VAL A 1 103 ? -27.614 -2.553 -6.097 1.00 56.88 103 VAL A C 1
ATOM 785 O O . VAL A 1 103 ? -28.642 -1.898 -5.917 1.00 56.88 103 VAL A O 1
ATOM 788 N N . GLY A 1 104 ? -27.166 -2.856 -7.316 1.00 50.28 104 GLY A N 1
ATOM 789 C CA . GLY A 1 104 ? -28.045 -2.821 -8.472 1.00 50.28 104 GLY A CA 1
ATOM 790 C C . GLY A 1 104 ? -29.281 -3.663 -8.142 1.00 50.28 104 GLY A C 1
ATOM 791 O O . GLY A 1 104 ? -29.147 -4.689 -7.465 1.00 50.28 104 GLY A O 1
ATOM 792 N N . PRO A 1 105 ? -30.490 -3.231 -8.538 1.00 53.97 105 PRO A N 1
ATOM 793 C CA . PRO A 1 105 ? -31.655 -4.082 -8.383 1.00 53.97 105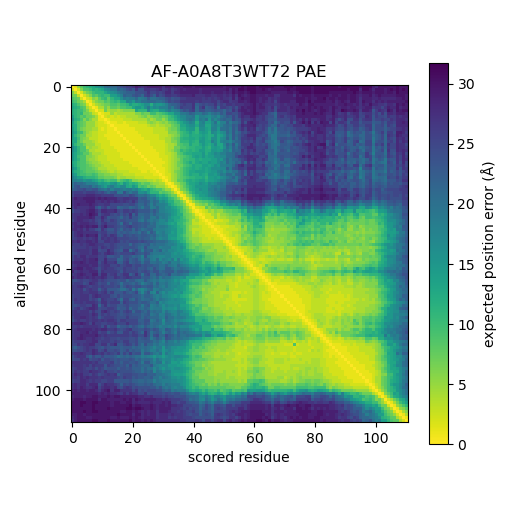 PRO A CA 1
ATOM 794 C C . PRO A 1 105 ? -31.348 -5.406 -9.087 1.00 53.97 105 PRO A C 1
ATOM 796 O O . PRO A 1 105 ? -30.811 -5.397 -10.191 1.00 53.97 105 PRO A O 1
ATOM 799 N N . ASP A 1 106 ? -31.685 -6.507 -8.417 1.00 54.91 106 ASP A N 1
ATOM 800 C CA . ASP A 1 106 ? -31.622 -7.893 -8.897 1.00 54.91 106 ASP A CA 1
ATOM 801 C C . ASP A 1 106 ? -30.396 -8.711 -8.451 1.00 54.91 106 ASP A C 1
ATOM 803 O O . ASP A 1 106 ? -29.607 -9.174 -9.262 1.00 54.91 106 ASP A O 1
ATOM 807 N N . GLU A 1 107 ? -30.346 -9.070 -7.166 1.00 46.50 107 GLU A N 1
ATOM 808 C CA . GLU A 1 107 ? -30.386 -10.502 -6.844 1.00 46.50 107 GLU A CA 1
ATOM 809 C C . GLU A 1 107 ? -31.035 -10.705 -5.473 1.00 46.50 107 GLU A C 1
ATOM 811 O O . GLU A 1 107 ? -30.449 -10.475 -4.416 1.00 46.50 107 GLU A O 1
ATOM 816 N N . LYS A 1 108 ? -32.308 -11.111 -5.488 1.00 42.88 108 LYS A N 1
ATOM 817 C CA . LYS A 1 108 ? -32.967 -11.632 -4.294 1.00 42.88 108 LYS A CA 1
ATOM 818 C C . LYS A 1 108 ? -32.251 -12.916 -3.891 1.00 42.88 108 LYS A C 1
ATOM 820 O O . LYS A 1 108 ? -32.526 -13.974 -4.453 1.00 42.88 108 LYS A O 1
ATOM 825 N N . ILE A 1 109 ? -31.382 -12.827 -2.894 1.00 53.69 109 ILE A N 1
ATOM 826 C CA . ILE A 1 109 ? -30.912 -13.993 -2.155 1.00 53.69 109 ILE A CA 1
ATOM 827 C C . ILE A 1 109 ? -32.110 -14.456 -1.319 1.00 53.69 109 ILE A C 1
ATOM 829 O O . ILE A 1 109 ? -32.421 -13.880 -0.278 1.00 53.69 109 ILE A O 1
ATOM 833 N N . ASN A 1 110 ? -32.881 -15.412 -1.843 1.00 39.94 110 ASN A N 1
ATOM 834 C CA . ASN A 1 110 ? -33.903 -16.074 -1.042 1.00 39.94 110 ASN A CA 1
ATOM 835 C C . ASN A 1 110 ? -33.199 -16.890 0.047 1.00 39.94 110 ASN A C 1
ATOM 837 O O . ASN A 1 110 ? -32.230 -17.596 -0.236 1.00 39.94 110 ASN A O 1
ATOM 841 N N . ALA A 1 111 ? -33.703 -16.701 1.266 1.00 38.75 111 ALA A N 1
ATOM 842 C CA . ALA A 1 111 ? -33.305 -17.349 2.508 1.00 38.75 111 ALA A CA 1
ATOM 843 C C . ALA A 1 111 ? -33.368 -18.883 2.460 1.00 38.75 111 ALA A C 1
ATOM 845 O O . ALA A 1 111 ? -34.208 -19.421 1.698 1.00 38.75 111 ALA A O 1
#

Sequence (111 aa):
MRAKKGQEEIMGFVVIVVVMTIVLVVFLSFLSKPSAKAGGGKEIENFLDSIVLYTTSCEQDTGFLGLKELIIACNNNEQCLDGRSCDILESNVNEILEQTIQVGPDEKINA

Secondary structure (DSSP, 8-state):
---SHHHHHHHHHHHHHHHHHHHHHHHHHHHT------SSHHHHHHHHHHHTTPEEEEEETTEEEEHHHHHHHHHTT-EETTEEHHHHHHHHHHHHHHHH----S------

Solvent-accessible surface area (backbone atoms only — not comparable to full-atom values): 6691 Å² total; per-residue (Å²): 143,89,81,66,71,72,59,53,56,53,51,54,51,51,54,52,51,53,52,51,51,54,53,50,51,52,52,48,57,66,70,63,57,72,76,92,60,85,73,74,56,68,61,52,50,55,49,51,65,57,50,49,72,37,73,42,91,45,31,46,100,90,45,67,31,34,41,55,55,35,56,51,34,28,76,68,69,40,68,26,79,90,42,53,25,51,62,53,47,53,52,53,52,50,52,50,46,60,72,70,55,72,76,64,90,84,75,85,81,77,129

Foldseek 3Di:
DPDPPVVVVVVVVVVVVVVVVVVVVVVVVVVPPPPPDPDDPVVVVVVVVVQQQAFFPFADPVGTDGLVVLVVCQVVQHAGPVGTSVVSNVVVVVVCCVVVPPPDPDDPPDD

Mean predicted aligned error: 15.96 Å